Protein AF-A0A2S2QMR3-F1 (afdb_monomer)

Structure (mmCIF, N/CA/C/O backbone):
data_AF-A0A2S2QMR3-F1
#
_entry.id   AF-A0A2S2QMR3-F1
#
loop_
_atom_site.group_PDB
_atom_site.id
_atom_site.type_symbol
_atom_site.label_atom_id
_atom_site.label_alt_id
_atom_site.label_comp_id
_atom_site.label_asym_id
_atom_site.label_entity_id
_atom_site.label_seq_id
_atom_site.pdbx_PDB_ins_code
_atom_site.Cartn_x
_atom_site.Cartn_y
_atom_site.Cartn_z
_atom_site.occupancy
_atom_site.B_iso_or_equiv
_atom_site.auth_seq_id
_atom_site.auth_comp_id
_atom_site.auth_asym_id
_atom_site.auth_atom_id
_atom_site.pdbx_PDB_model_num
ATOM 1 N N . MET A 1 1 ? -19.837 -13.236 3.942 1.00 48.19 1 MET A N 1
ATOM 2 C CA . MET A 1 1 ? -18.726 -12.482 4.573 1.00 48.19 1 MET A CA 1
ATOM 3 C C . MET A 1 1 ? -17.791 -11.819 3.535 1.00 48.19 1 MET A C 1
ATOM 5 O O . MET A 1 1 ? -16.661 -11.510 3.877 1.00 48.19 1 MET A O 1
ATOM 9 N N . SER A 1 2 ? -18.249 -11.553 2.297 1.00 64.56 2 SER A N 1
ATOM 10 C CA . SER A 1 2 ? -17.383 -11.239 1.136 1.00 64.56 2 SER A CA 1
ATOM 11 C C . SER A 1 2 ? -17.757 -9.978 0.335 1.00 64.56 2 SER A C 1
ATOM 13 O O . SER A 1 2 ? -17.055 -9.634 -0.607 1.00 64.56 2 SER A O 1
ATOM 15 N N . HIS A 1 3 ? -18.833 -9.265 0.683 1.00 81.31 3 HIS A N 1
ATOM 16 C CA . HIS A 1 3 ? -19.328 -8.160 -0.153 1.00 81.31 3 HIS A CA 1
ATOM 17 C C . HIS A 1 3 ? -18.396 -6.935 -0.162 1.00 81.31 3 HIS A C 1
ATOM 19 O O . HIS A 1 3 ? -18.167 -6.320 -1.196 1.00 81.31 3 HIS A O 1
ATOM 25 N N . VAL A 1 4 ? -17.806 -6.594 0.988 1.00 83.88 4 VAL A N 1
ATOM 26 C CA . VAL A 1 4 ? -16.861 -5.466 1.075 1.00 83.88 4 VAL A CA 1
ATOM 27 C C . VAL A 1 4 ? -15.562 -5.788 0.337 1.00 83.88 4 VAL A C 1
ATOM 29 O O . VAL A 1 4 ? -15.009 -4.931 -0.345 1.00 83.88 4 VAL A O 1
ATOM 32 N N . GLU A 1 5 ? -15.091 -7.030 0.448 1.00 87.56 5 GLU A N 1
ATOM 33 C CA . GLU A 1 5 ? -13.905 -7.501 -0.266 1.00 87.56 5 GLU A CA 1
ATOM 34 C C . GLU A 1 5 ? -14.100 -7.412 -1.781 1.00 87.56 5 GLU A C 1
ATOM 36 O O . GLU A 1 5 ? -13.262 -6.816 -2.454 1.00 87.56 5 GLU A O 1
ATOM 41 N N . SER A 1 6 ? -15.230 -7.898 -2.309 1.00 88.75 6 SER A N 1
ATOM 42 C CA . SER A 1 6 ? -15.516 -7.795 -3.744 1.00 88.75 6 SER A CA 1
ATOM 43 C C . SER A 1 6 ? -15.566 -6.340 -4.210 1.00 88.75 6 SER A C 1
ATOM 45 O O . SER A 1 6 ? -14.880 -5.994 -5.163 1.00 88.75 6 SER A O 1
ATOM 47 N N . ILE A 1 7 ? -16.259 -5.454 -3.480 1.00 90.44 7 ILE A N 1
ATOM 48 C CA . ILE A 1 7 ? -16.340 -4.024 -3.832 1.00 90.44 7 ILE A CA 1
ATOM 49 C C . ILE A 1 7 ? -14.948 -3.381 -3.899 1.00 90.44 7 ILE A C 1
ATOM 51 O O . ILE A 1 7 ? -14.649 -2.627 -4.827 1.00 90.44 7 ILE A O 1
ATOM 55 N N . VAL A 1 8 ? -14.088 -3.660 -2.915 1.00 90.19 8 VAL A N 1
ATOM 56 C CA . VAL A 1 8 ? -12.728 -3.106 -2.869 1.00 90.19 8 VAL A CA 1
ATOM 57 C C . VAL A 1 8 ? -11.900 -3.613 -4.049 1.00 90.19 8 VAL A C 1
ATOM 59 O O . VAL A 1 8 ? -11.239 -2.818 -4.721 1.00 90.19 8 VAL A O 1
ATOM 62 N N . LEU A 1 9 ? -11.944 -4.919 -4.321 1.00 90.44 9 LEU A N 1
ATOM 63 C CA . LEU A 1 9 ? -11.209 -5.525 -5.430 1.00 90.44 9 LEU A CA 1
ATOM 64 C C . LEU A 1 9 ? -11.696 -5.004 -6.788 1.00 90.44 9 LEU A C 1
ATOM 66 O O . LEU A 1 9 ? -10.864 -4.707 -7.650 1.00 90.44 9 LEU A O 1
ATOM 70 N N . ASP A 1 10 ? -13.005 -4.816 -6.951 1.00 91.69 10 ASP A N 1
ATOM 71 C CA . ASP A 1 10 ? -13.619 -4.274 -8.163 1.00 91.69 10 ASP A CA 1
ATOM 72 C C . ASP A 1 10 ? -13.192 -2.824 -8.403 1.00 91.69 10 ASP A C 1
ATOM 74 O O . ASP A 1 10 ? -12.792 -2.468 -9.511 1.00 91.69 10 ASP A O 1
ATOM 78 N N . LYS A 1 11 ? -13.176 -1.984 -7.359 1.00 91.25 11 LYS A N 1
ATOM 79 C CA . LYS A 1 11 ? -12.723 -0.586 -7.470 1.00 91.25 11 LYS A CA 1
ATOM 80 C C . LYS A 1 11 ? -11.240 -0.468 -7.799 1.00 91.25 11 LYS A C 1
ATOM 82 O O . LYS A 1 11 ? -10.853 0.369 -8.618 1.00 91.25 11 LYS A O 1
ATOM 87 N N . ILE A 1 12 ? -10.406 -1.322 -7.209 1.00 89.75 12 ILE A N 1
ATOM 88 C CA . ILE A 1 12 ? -8.982 -1.392 -7.553 1.00 89.75 12 ILE A CA 1
ATOM 89 C C . ILE A 1 12 ? -8.817 -1.854 -9.008 1.00 89.75 12 ILE A C 1
ATOM 91 O O . ILE A 1 12 ? -8.010 -1.278 -9.739 1.00 89.75 12 ILE A O 1
ATOM 95 N N . GLN A 1 13 ? -9.602 -2.838 -9.460 1.00 90.50 13 GLN A N 1
ATOM 96 C CA . GLN A 1 13 ? -9.564 -3.310 -10.845 1.00 90.50 13 GLN A CA 1
ATOM 97 C C . GLN A 1 13 ? -9.986 -2.220 -11.833 1.00 90.50 13 GLN A C 1
ATOM 99 O O . GLN A 1 13 ? -9.314 -2.010 -12.842 1.00 90.50 13 GLN A O 1
ATOM 104 N N . GLU A 1 14 ? -11.057 -1.490 -11.529 1.00 90.94 14 GLU A N 1
ATOM 105 C CA . GLU A 1 14 ? -11.528 -0.365 -12.333 1.00 90.94 14 GLU A CA 1
ATOM 106 C C . GLU A 1 14 ? -10.425 0.698 -12.491 1.00 90.94 14 GLU A C 1
ATOM 108 O O . GLU A 1 14 ? -10.179 1.196 -13.592 1.00 90.94 14 GLU A O 1
ATOM 113 N N . GLY A 1 15 ? -9.698 0.998 -11.409 1.00 88.31 15 GLY A N 1
ATOM 114 C CA . GLY A 1 15 ? -8.551 1.906 -11.437 1.00 88.31 15 GLY A CA 1
ATOM 115 C C . GLY A 1 15 ? -7.378 1.381 -12.277 1.00 88.31 15 GLY A C 1
ATOM 116 O O . GLY A 1 15 ? -6.791 2.140 -13.050 1.00 88.31 15 GLY A O 1
ATOM 117 N N . LEU A 1 16 ? -7.056 0.087 -12.174 1.00 88.56 16 LEU A N 1
ATOM 118 C CA . LEU A 1 16 ? -5.970 -0.558 -12.930 1.00 88.56 16 LEU A CA 1
ATOM 119 C C . LEU A 1 16 ? -6.288 -0.713 -14.424 1.00 88.56 16 LEU A C 1
ATOM 121 O O . LEU A 1 16 ? -5.377 -0.791 -15.250 1.00 88.56 16 LEU A O 1
ATOM 125 N N . ASN A 1 17 ? -7.568 -0.750 -14.792 1.00 88.00 17 ASN A N 1
ATOM 126 C CA . ASN A 1 17 ? -7.982 -0.718 -16.193 1.00 88.00 17 ASN A CA 1
ATOM 127 C C . ASN A 1 17 ? -7.723 0.664 -16.814 1.00 88.00 17 ASN A C 1
ATOM 129 O O . ASN A 1 17 ? -7.386 0.752 -17.992 1.00 88.00 17 ASN A O 1
ATOM 133 N N . LYS A 1 18 ? -7.830 1.739 -16.019 1.00 87.44 18 LYS A N 1
ATOM 134 C CA . LYS A 1 18 ? -7.623 3.127 -16.466 1.00 87.44 18 LYS A CA 1
ATOM 135 C C . LYS A 1 18 ? -6.160 3.584 -16.399 1.00 87.44 18 LYS A C 1
ATOM 137 O O . LYS A 1 18 ? -5.795 4.525 -17.097 1.00 87.44 18 LYS A O 1
ATOM 142 N N . GLN A 1 19 ? -5.331 2.992 -15.537 1.00 85.56 19 GLN A N 1
ATOM 143 C CA . GLN A 1 19 ? -3.947 3.424 -15.285 1.00 85.56 19 GLN A CA 1
ATOM 144 C C . GLN A 1 19 ? -2.985 2.230 -15.182 1.00 85.56 19 GLN A C 1
ATOM 146 O O . GLN A 1 19 ? -3.354 1.159 -14.716 1.00 85.56 19 GLN A O 1
ATOM 151 N N . HIS A 1 20 ? -1.712 2.422 -15.546 1.00 82.81 20 HIS A N 1
ATOM 152 C CA . HIS A 1 20 ? -0.688 1.366 -15.449 1.00 82.81 20 HIS A CA 1
ATOM 153 C C . HIS A 1 20 ? -0.344 0.956 -14.009 1.00 82.81 20 HIS A C 1
ATOM 155 O O . HIS A 1 20 ? 0.132 -0.157 -13.782 1.00 82.81 20 HIS A O 1
ATOM 161 N N . GLY A 1 21 ? -0.588 1.839 -13.043 1.00 89.25 21 GLY A N 1
ATOM 162 C CA . GLY A 1 21 ? -0.383 1.567 -11.631 1.00 89.25 21 GLY A CA 1
ATOM 163 C C . GLY A 1 21 ? -1.179 2.522 -10.755 1.00 89.25 21 GLY A C 1
ATOM 164 O O . GLY A 1 21 ? -1.513 3.642 -11.156 1.00 89.25 21 GLY A O 1
ATOM 165 N N . LEU A 1 22 ? -1.442 2.076 -9.535 1.00 92.94 22 LEU A N 1
ATOM 166 C CA . LEU A 1 22 ? -2.170 2.823 -8.519 1.00 92.94 22 LEU A CA 1
ATOM 167 C C . LEU A 1 22 ? -1.335 2.922 -7.249 1.00 92.94 22 LEU A C 1
ATOM 169 O O . LEU A 1 22 ? -0.561 2.023 -6.935 1.00 92.94 22 LEU A O 1
ATOM 173 N N . LYS A 1 23 ? -1.516 4.004 -6.500 1.00 93.19 23 LYS A N 1
ATOM 174 C CA . LYS A 1 23 ? -1.002 4.161 -5.142 1.00 93.19 23 LYS A CA 1
ATOM 175 C C . LYS A 1 23 ? -2.194 4.167 -4.196 1.00 93.19 23 LYS A C 1
ATOM 177 O O . LYS A 1 23 ? -3.008 5.086 -4.248 1.00 93.19 23 LYS A O 1
ATOM 182 N N . VAL A 1 24 ? -2.309 3.119 -3.390 1.00 93.75 24 VAL A N 1
ATOM 183 C CA . VAL A 1 24 ? -3.512 2.816 -2.612 1.00 93.75 24 VAL A CA 1
ATOM 184 C C . VAL A 1 24 ? -3.204 2.822 -1.119 1.00 93.75 24 VAL A C 1
ATOM 186 O O . VAL A 1 24 ? -2.182 2.283 -0.688 1.00 93.75 24 VAL A O 1
ATOM 189 N N . ASN A 1 25 ? -4.095 3.420 -0.331 1.00 94.31 25 ASN A N 1
ATOM 190 C CA . ASN A 1 25 ? -4.108 3.321 1.126 1.00 94.31 25 ASN A CA 1
ATOM 191 C C . ASN A 1 25 ? -5.545 3.215 1.648 1.00 94.31 25 ASN A C 1
ATOM 193 O O . ASN A 1 25 ? -6.498 3.599 0.975 1.00 94.31 25 ASN A O 1
ATOM 197 N N . PHE A 1 26 ? -5.671 2.722 2.875 1.00 94.25 26 PHE A N 1
ATOM 198 C CA . PHE A 1 26 ? -6.939 2.553 3.574 1.00 94.25 26 PHE A CA 1
ATOM 199 C C . PHE A 1 26 ? -6.932 3.364 4.861 1.00 94.25 26 PHE A C 1
ATOM 201 O O . PHE A 1 26 ? -5.889 3.474 5.517 1.00 94.25 26 PHE A O 1
ATOM 208 N N . ILE A 1 27 ? -8.092 3.911 5.214 1.00 93.62 27 ILE A N 1
ATOM 209 C CA . ILE A 1 27 ? -8.333 4.567 6.49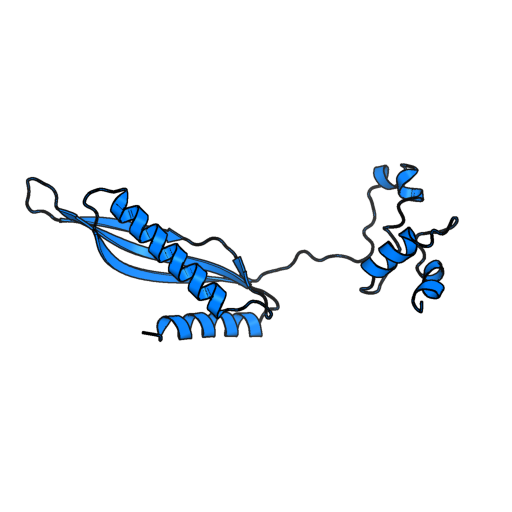7 1.00 93.62 27 ILE A CA 1
ATOM 210 C C . ILE A 1 27 ? -9.602 3.965 7.094 1.00 93.62 27 ILE A C 1
ATOM 212 O O . ILE A 1 27 ? -10.653 3.952 6.461 1.00 93.62 27 ILE A O 1
ATOM 216 N N . LEU A 1 28 ? -9.491 3.421 8.299 1.00 93.50 28 LEU A N 1
ATOM 217 C CA . LEU A 1 28 ? -10.600 2.837 9.035 1.00 93.50 28 LEU A CA 1
ATOM 218 C C . LEU A 1 28 ? -10.991 3.772 10.175 1.00 93.50 28 LEU A C 1
ATOM 220 O O . LEU A 1 28 ? -10.179 4.013 11.067 1.00 93.50 28 LEU A O 1
ATOM 224 N N . HIS A 1 29 ? -12.227 4.258 10.151 1.00 92.88 29 HIS A N 1
ATOM 225 C CA . HIS A 1 29 ? -12.798 5.131 11.170 1.00 92.88 29 HIS A CA 1
ATOM 226 C C . HIS A 1 29 ? -13.623 4.309 12.156 1.00 92.88 29 HIS A C 1
ATOM 228 O O . HIS A 1 29 ? -14.550 3.596 11.765 1.00 92.88 29 HIS A O 1
ATOM 234 N N . CYS A 1 30 ? -13.299 4.428 13.439 1.00 92.62 30 CYS A N 1
ATOM 235 C CA . CYS A 1 30 ? -13.897 3.647 14.513 1.00 92.62 30 CYS A CA 1
ATOM 236 C C . CYS A 1 30 ? -14.235 4.535 15.709 1.00 92.62 30 CYS A C 1
ATOM 238 O O . CYS A 1 30 ? -13.446 5.400 16.089 1.00 92.62 30 CYS A O 1
ATOM 240 N N . ILE A 1 31 ? -15.350 4.228 16.366 1.00 91.19 31 ILE A N 1
ATOM 241 C CA . ILE A 1 31 ? -15.712 4.785 17.667 1.00 91.19 31 ILE A CA 1
ATOM 242 C C . ILE A 1 31 ? -15.426 3.727 18.727 1.00 91.19 31 ILE A C 1
ATOM 244 O O . ILE A 1 31 ? -15.953 2.610 18.672 1.00 91.19 31 ILE A O 1
ATOM 248 N N . HIS A 1 32 ? -14.615 4.092 19.712 1.00 89.94 32 HIS A N 1
ATOM 249 C CA . HIS A 1 32 ? -14.403 3.312 20.923 1.00 89.94 32 HIS A CA 1
ATOM 250 C C . HIS A 1 32 ? -15.236 3.882 22.065 1.00 89.94 32 HIS A C 1
ATOM 252 O O . HIS A 1 32 ? -15.512 5.079 22.109 1.00 89.94 32 HIS A O 1
ATOM 258 N N . GLN A 1 33 ? -15.629 3.016 22.992 1.00 89.50 33 GLN A N 1
ATOM 259 C CA . GLN A 1 33 ? -16.324 3.394 24.213 1.00 89.50 33 GLN A CA 1
ATOM 260 C C . GLN A 1 33 ? -15.596 2.855 25.440 1.00 89.50 33 GLN A C 1
ATOM 262 O O . GLN A 1 33 ? -15.039 1.756 25.393 1.00 89.50 33 GLN A O 1
ATOM 267 N N . ARG A 1 34 ? -15.644 3.596 26.545 1.00 88.50 34 ARG A N 1
ATOM 268 C CA . ARG A 1 34 ? -15.231 3.109 27.866 1.00 88.50 34 ARG A CA 1
ATOM 269 C C . ARG A 1 34 ? -16.257 3.476 28.927 1.00 88.50 34 ARG A C 1
ATOM 271 O O . ARG A 1 34 ? -16.948 4.487 28.809 1.00 88.50 34 ARG A O 1
ATOM 278 N N . LYS A 1 35 ? -16.342 2.665 29.980 1.00 84.56 35 LYS A N 1
ATOM 279 C CA . LYS A 1 35 ? -17.134 2.993 31.171 1.00 84.56 35 LYS A CA 1
ATOM 280 C C . LYS A 1 35 ? -16.284 3.830 32.117 1.00 84.56 35 LYS A C 1
ATOM 282 O O . LYS A 1 35 ? -15.195 3.401 32.490 1.00 84.56 35 LYS A O 1
ATOM 287 N N . ILE A 1 36 ? -16.790 4.986 32.536 1.00 82.44 36 ILE A N 1
ATOM 288 C CA . ILE A 1 36 ? -16.126 5.782 33.568 1.00 82.44 36 ILE A CA 1
ATOM 289 C C . ILE A 1 36 ? -16.447 5.158 34.931 1.00 82.44 36 ILE A C 1
ATOM 291 O O . ILE A 1 36 ? -17.613 5.018 35.311 1.00 82.44 36 ILE A O 1
ATOM 295 N N . SER A 1 37 ? -15.403 4.769 35.664 1.00 69.38 37 SER A N 1
ATOM 296 C CA . SER A 1 37 ? -15.531 4.208 37.013 1.00 69.38 37 SER A CA 1
ATOM 297 C C . SER A 1 37 ? -15.962 5.320 37.975 1.00 69.38 37 SER A C 1
ATOM 299 O O . SER A 1 37 ? -15.138 6.138 38.366 1.00 69.38 37 SER A O 1
ATOM 301 N N . GLY A 1 38 ? -17.258 5.391 38.301 1.00 69.06 38 GLY A N 1
ATOM 302 C CA . GLY A 1 38 ? -17.793 6.312 39.315 1.00 69.06 38 GLY A CA 1
ATOM 303 C C . GLY A 1 38 ? -19.124 6.995 38.981 1.00 69.06 38 GLY A C 1
ATOM 304 O O . GLY A 1 38 ? -19.825 7.387 39.904 1.00 69.06 38 GLY A O 1
ATOM 305 N N . ALA A 1 39 ? -19.514 7.103 37.703 1.00 66.00 39 ALA A N 1
ATOM 306 C CA . ALA A 1 39 ? -20.701 7.882 37.303 1.00 66.00 39 ALA A CA 1
ATOM 307 C C . ALA A 1 39 ? -21.739 7.114 36.459 1.00 66.00 39 ALA A C 1
ATOM 309 O O . ALA A 1 39 ? -22.785 7.658 36.128 1.00 66.00 39 ALA A O 1
ATOM 310 N N . GLY A 1 40 ? -21.463 5.864 36.062 1.00 69.12 40 GLY A N 1
ATOM 311 C CA . GLY A 1 40 ? -22.329 5.106 35.140 1.00 69.12 40 GLY A CA 1
ATOM 312 C C . GLY A 1 40 ? -22.347 5.643 33.698 1.00 69.12 40 GLY A C 1
ATOM 313 O O . GLY A 1 40 ? -22.952 5.031 32.820 1.00 69.12 40 GLY A O 1
ATOM 314 N N . THR A 1 41 ? -21.656 6.754 33.433 1.00 77.19 41 THR A N 1
ATOM 315 C CA . THR A 1 41 ? -21.587 7.407 32.125 1.00 77.19 41 THR A CA 1
ATOM 316 C C . THR A 1 41 ? -20.620 6.686 31.181 1.00 77.19 41 THR A C 1
ATOM 318 O O . THR A 1 41 ? -19.533 6.249 31.574 1.00 77.19 41 THR A O 1
ATOM 321 N N . MET A 1 42 ? -21.022 6.573 29.913 1.00 83.44 42 MET A N 1
ATOM 322 C CA . MET A 1 42 ? -20.194 6.052 28.822 1.00 83.44 42 MET A CA 1
ATOM 323 C C . MET A 1 42 ? -19.409 7.195 28.178 1.00 83.44 42 MET A C 1
ATOM 325 O O . MET A 1 42 ? -19.999 8.203 27.793 1.00 83.44 42 MET A O 1
ATOM 329 N N . GLU A 1 43 ? -18.102 7.021 28.014 1.00 88.19 43 GLU A N 1
ATOM 330 C CA . GLU A 1 43 ? -17.260 7.928 27.234 1.00 88.19 43 GLU A CA 1
ATOM 331 C C . GLU A 1 43 ? -17.027 7.357 25.840 1.00 88.19 43 GLU A C 1
ATOM 333 O O . GLU A 1 43 ? -16.843 6.147 25.692 1.00 88.19 43 GLU A O 1
ATOM 338 N N . TYR A 1 44 ? -17.009 8.229 24.833 1.00 89.50 44 TYR A N 1
ATOM 339 C CA . TYR A 1 44 ? -16.793 7.871 23.435 1.00 89.50 44 TYR A CA 1
ATOM 340 C C . TYR A 1 44 ? -15.545 8.551 22.889 1.00 89.50 44 TYR A C 1
ATOM 342 O O . TYR A 1 44 ? -15.245 9.690 23.240 1.00 89.50 44 TYR A O 1
ATOM 350 N N . LYS A 1 45 ? -14.828 7.849 22.012 1.00 89.25 45 LYS A N 1
ATOM 351 C CA . LYS A 1 45 ? -13.629 8.362 21.356 1.00 89.25 45 LYS A CA 1
ATOM 352 C C . LYS A 1 45 ? -13.568 7.931 19.907 1.00 89.25 45 LYS A C 1
ATOM 354 O O . LYS A 1 45 ? -13.557 6.735 19.606 1.00 89.25 45 LYS A O 1
ATOM 359 N N . ASP A 1 46 ? -13.436 8.920 19.037 1.00 90.88 46 ASP A N 1
ATOM 360 C CA . ASP A 1 46 ? -13.133 8.718 17.631 1.00 90.88 46 ASP A CA 1
ATOM 361 C C . ASP A 1 46 ? -11.665 8.334 17.450 1.00 90.88 46 ASP A C 1
ATOM 363 O O . ASP A 1 46 ? -10.742 8.930 18.011 1.00 90.88 46 ASP A O 1
ATOM 367 N N . THR A 1 47 ? -11.445 7.300 16.653 1.00 89.50 47 THR A N 1
ATOM 368 C CA . THR A 1 47 ? -10.127 6.741 16.356 1.00 89.50 47 THR A CA 1
ATOM 369 C C . THR A 1 47 ? -10.049 6.397 14.882 1.00 89.50 47 THR A C 1
ATOM 371 O O . THR A 1 47 ? -11.052 6.038 14.264 1.00 89.50 47 THR A O 1
ATOM 374 N N . HIS A 1 48 ? -8.852 6.495 14.317 1.00 92.56 48 HIS A N 1
ATOM 375 C CA . HIS A 1 48 ? -8.609 6.144 12.929 1.00 92.56 48 HIS A CA 1
ATOM 376 C C . HIS A 1 48 ? -7.352 5.283 12.805 1.00 92.56 48 HIS A C 1
ATOM 378 O O . HIS A 1 48 ? -6.331 5.570 13.429 1.00 92.56 48 HIS A O 1
ATOM 384 N N . PHE A 1 49 ? -7.424 4.246 11.974 1.00 91.50 49 PHE A N 1
ATOM 385 C CA . PHE A 1 49 ? -6.303 3.362 11.655 1.00 91.50 49 PHE A CA 1
ATOM 386 C C . PHE A 1 49 ? -5.977 3.490 10.177 1.00 91.50 49 PHE A C 1
ATOM 388 O O . PHE A 1 49 ? -6.870 3.412 9.334 1.00 91.50 49 PHE A O 1
ATOM 395 N N . LYS A 1 50 ? -4.706 3.716 9.845 1.00 92.94 50 LYS A N 1
ATOM 396 C CA . LYS A 1 50 ? -4.292 4.051 8.480 1.00 92.94 50 LYS A CA 1
ATOM 397 C C . LYS A 1 50 ? -3.211 3.108 7.982 1.00 92.94 50 LYS A C 1
ATOM 399 O O . LYS A 1 50 ? -2.167 2.928 8.609 1.00 92.94 50 LYS A O 1
ATOM 404 N N . THR A 1 51 ? -3.407 2.567 6.784 1.00 93.12 51 THR A N 1
ATOM 405 C CA . THR A 1 51 ? -2.366 1.783 6.118 1.00 93.12 51 THR A CA 1
ATOM 406 C C . THR A 1 51 ? -1.373 2.668 5.369 1.00 93.12 51 THR A C 1
ATOM 408 O O . THR A 1 51 ? -1.618 3.837 5.062 1.00 93.12 51 THR A O 1
ATOM 411 N N . LYS A 1 52 ? -0.191 2.105 5.095 1.00 90.56 52 LYS A N 1
ATOM 412 C CA . LYS A 1 52 ? 0.823 2.790 4.292 1.00 90.56 52 LYS A CA 1
ATOM 413 C C . LYS A 1 52 ? 0.342 2.860 2.845 1.00 90.56 52 LYS A C 1
ATOM 415 O O . LYS A 1 52 ? -0.400 1.997 2.389 1.00 90.56 52 LYS A O 1
ATOM 420 N N . ASN A 1 53 ? 0.811 3.875 2.129 1.00 90.94 53 ASN A N 1
ATOM 421 C CA . ASN A 1 53 ? 0.620 3.934 0.690 1.00 90.94 53 ASN A CA 1
ATOM 422 C C . ASN A 1 53 ? 1.423 2.821 0.020 1.00 90.94 53 ASN A C 1
ATOM 424 O O . ASN A 1 53 ? 2.651 2.820 0.107 1.00 90.94 53 ASN A O 1
ATOM 428 N N . GLU A 1 54 ? 0.739 1.930 -0.682 1.00 90.69 54 GLU A N 1
ATOM 429 C CA . GLU A 1 54 ? 1.363 0.849 -1.436 1.00 90.69 54 GLU A CA 1
ATOM 430 C C . GLU A 1 54 ? 1.072 0.996 -2.927 1.00 90.69 54 GLU A C 1
ATOM 432 O O . GLU A 1 54 ? 0.003 1.456 -3.330 1.00 90.69 54 GLU A O 1
ATOM 437 N N . ILE A 1 55 ? 2.056 0.636 -3.748 1.00 90.94 55 ILE A N 1
ATOM 438 C CA . ILE A 1 55 ? 1.924 0.667 -5.202 1.00 90.94 55 ILE A CA 1
ATOM 439 C C . ILE A 1 55 ? 1.335 -0.669 -5.646 1.00 90.94 55 ILE A C 1
ATO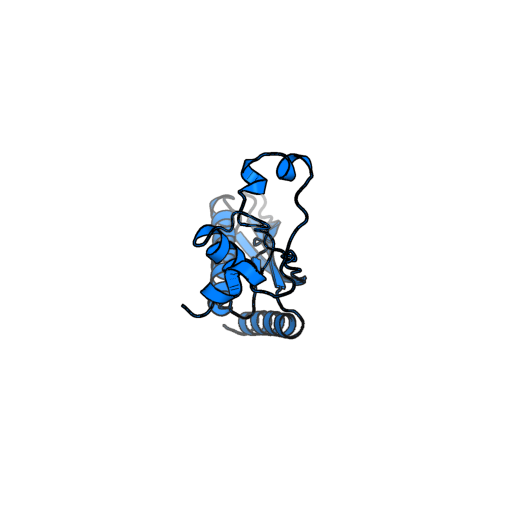M 441 O O . ILE A 1 55 ? 1.902 -1.723 -5.364 1.00 90.94 55 ILE A O 1
ATOM 445 N N . ILE A 1 56 ? 0.213 -0.612 -6.355 1.00 90.94 56 ILE A N 1
ATOM 446 C CA . ILE A 1 56 ? -0.449 -1.768 -6.953 1.00 90.94 56 ILE A CA 1
ATOM 447 C C . ILE A 1 56 ? -0.268 -1.682 -8.466 1.00 90.94 56 ILE A C 1
ATOM 449 O O . ILE A 1 56 ? -0.632 -0.685 -9.094 1.00 90.94 56 ILE A O 1
ATOM 453 N N . LEU A 1 57 ? 0.299 -2.738 -9.043 1.00 88.56 57 LEU A N 1
ATOM 454 C CA . LEU A 1 57 ? 0.474 -2.915 -10.482 1.00 88.56 57 LEU A CA 1
ATOM 455 C C . LEU A 1 57 ? -0.404 -4.075 -10.964 1.00 88.56 57 LEU A C 1
ATOM 457 O O . LEU A 1 57 ? -0.875 -4.880 -10.164 1.00 88.56 57 LEU A O 1
ATOM 461 N N . LYS A 1 58 ? -0.580 -4.213 -12.283 1.00 84.94 58 LYS A N 1
ATOM 462 C CA . LYS A 1 58 ? -1.376 -5.309 -12.873 1.00 84.94 58 LYS A CA 1
ATOM 463 C C . LYS A 1 58 ? -0.896 -6.711 -12.473 1.00 84.94 58 LYS A C 1
ATOM 465 O O . LYS A 1 58 ? -1.706 -7.622 -12.386 1.00 84.94 58 LYS A O 1
ATOM 470 N N . MET A 1 59 ? 0.404 -6.873 -12.221 1.00 85.06 59 MET A N 1
ATOM 471 C CA . MET A 1 59 ? 1.005 -8.149 -11.807 1.00 85.06 59 MET A CA 1
ATOM 472 C C . MET A 1 59 ? 0.880 -8.429 -10.301 1.00 85.06 59 MET A C 1
ATOM 474 O O . MET A 1 59 ? 1.245 -9.508 -9.845 1.00 85.06 59 MET A O 1
ATOM 478 N N . THR A 1 60 ? 0.415 -7.467 -9.500 1.00 86.75 60 THR A N 1
ATOM 479 C CA . THR A 1 60 ? 0.302 -7.638 -8.050 1.00 86.75 60 THR A CA 1
ATOM 480 C C . THR A 1 60 ? -0.880 -8.546 -7.710 1.00 86.75 60 THR A C 1
ATOM 482 O O . THR A 1 60 ? -2.003 -8.296 -8.144 1.00 86.75 60 THR A O 1
ATOM 485 N N . ASP A 1 61 ? -0.652 -9.562 -6.872 1.00 87.69 61 ASP A N 1
ATOM 486 C CA . ASP A 1 61 ? -1.733 -10.380 -6.315 1.00 87.69 61 ASP A CA 1
ATOM 487 C C . ASP A 1 61 ? -2.600 -9.542 -5.360 1.00 87.69 61 ASP A C 1
ATOM 489 O O . ASP A 1 61 ? -2.195 -9.171 -4.251 1.00 87.69 61 ASP A O 1
ATOM 493 N N . ARG A 1 62 ? -3.811 -9.234 -5.828 1.00 84.94 62 ARG A N 1
ATOM 494 C CA . ARG A 1 62 ? -4.776 -8.368 -5.144 1.00 84.94 62 ARG A CA 1
ATOM 495 C C . ARG A 1 62 ? -5.402 -9.037 -3.922 1.00 84.94 62 ARG A C 1
ATOM 497 O O . ARG A 1 62 ? -5.639 -8.351 -2.931 1.00 84.94 62 ARG A O 1
ATOM 504 N N . ASN A 1 63 ? -5.606 -10.353 -3.954 1.00 88.25 63 ASN A N 1
ATOM 505 C CA . ASN A 1 63 ? -6.185 -11.094 -2.832 1.00 88.25 63 ASN A CA 1
ATOM 506 C C . ASN A 1 63 ? -5.193 -11.122 -1.671 1.00 88.25 63 ASN A C 1
ATOM 508 O O . ASN A 1 63 ? -5.528 -10.795 -0.531 1.00 88.25 63 ASN A O 1
ATOM 512 N N . LYS A 1 64 ? -3.923 -11.404 -1.982 1.00 90.88 64 LYS A N 1
ATOM 513 C CA . LYS A 1 64 ? -2.836 -11.349 -1.001 1.00 90.88 64 LYS A CA 1
ATOM 514 C C . LYS A 1 64 ? -2.647 -9.941 -0.433 1.00 90.88 64 LYS A C 1
ATOM 516 O O . LYS A 1 64 ? -2.379 -9.786 0.760 1.00 90.88 64 LYS A O 1
ATOM 521 N N . TYR A 1 65 ? -2.793 -8.912 -1.270 1.00 89.81 65 TYR A N 1
ATOM 522 C CA . TYR A 1 65 ? -2.760 -7.517 -0.832 1.00 89.81 65 TYR A CA 1
ATOM 523 C C . TYR A 1 65 ? -3.906 -7.191 0.137 1.00 89.81 65 TYR A C 1
ATOM 525 O O . TYR A 1 65 ? -3.646 -6.690 1.233 1.00 89.81 65 TYR A O 1
ATOM 533 N N . TYR A 1 66 ? -5.150 -7.520 -0.223 1.00 90.19 66 TYR A N 1
ATOM 534 C CA . TYR A 1 66 ? -6.319 -7.274 0.623 1.00 90.19 66 TYR A CA 1
ATOM 535 C C . TYR A 1 66 ? -6.202 -7.995 1.969 1.00 90.19 66 TYR A C 1
ATOM 537 O O . TYR A 1 66 ? -6.409 -7.385 3.018 1.00 90.19 66 TYR A O 1
ATOM 545 N N . PHE A 1 67 ? -5.769 -9.259 1.956 1.00 91.25 67 PHE A N 1
ATOM 546 C CA . PHE A 1 67 ? -5.527 -10.021 3.177 1.00 91.25 67 PHE A CA 1
ATOM 547 C C . PHE A 1 67 ? -4.497 -9.337 4.086 1.00 91.25 67 PHE A C 1
ATOM 549 O O . PHE A 1 67 ? -4.737 -9.183 5.282 1.00 91.25 67 PHE A O 1
ATOM 556 N N . ARG A 1 68 ? -3.378 -8.848 3.531 1.00 91.19 68 ARG A N 1
ATOM 557 C CA . ARG A 1 68 ? -2.367 -8.105 4.302 1.00 91.19 68 ARG A CA 1
ATOM 558 C C . ARG A 1 68 ? -2.942 -6.832 4.924 1.00 91.19 68 ARG A C 1
ATOM 560 O O . ARG A 1 68 ? -2.672 -6.555 6.092 1.00 91.19 68 ARG A O 1
ATOM 567 N N . VAL A 1 69 ? -3.721 -6.066 4.160 1.00 91.56 69 VAL A N 1
ATOM 568 C CA . VAL A 1 69 ? -4.381 -4.842 4.640 1.00 91.56 69 VAL A CA 1
ATOM 569 C C . VAL A 1 69 ? -5.341 -5.157 5.784 1.00 91.56 69 VAL A C 1
ATOM 571 O O . VAL A 1 69 ? -5.263 -4.516 6.831 1.00 91.56 69 VAL A O 1
ATOM 574 N N . LYS A 1 70 ? -6.199 -6.168 5.610 1.00 91.38 70 LYS A N 1
ATOM 575 C CA . LYS A 1 70 ? -7.162 -6.613 6.620 1.00 91.38 70 LYS A CA 1
ATOM 576 C C . LYS A 1 70 ? -6.457 -7.015 7.911 1.00 91.38 70 LYS A C 1
ATOM 578 O O . LYS A 1 70 ? -6.753 -6.450 8.957 1.00 91.38 70 LYS A O 1
ATOM 583 N N . THR A 1 71 ? -5.479 -7.917 7.826 1.00 92.94 71 THR A N 1
ATOM 584 C CA . THR A 1 71 ? -4.717 -8.393 8.988 1.00 92.94 71 THR A CA 1
ATOM 585 C C . THR A 1 71 ? -4.027 -7.245 9.714 1.00 92.94 71 THR A C 1
ATOM 587 O O . THR A 1 71 ? -4.085 -7.164 10.937 1.00 92.94 71 THR A O 1
ATOM 590 N N . LYS A 1 72 ? -3.425 -6.306 8.976 1.00 92.75 72 LYS A N 1
ATOM 591 C CA . LYS A 1 72 ? -2.791 -5.133 9.578 1.00 92.75 72 LYS A CA 1
ATOM 592 C C . LYS A 1 72 ? -3.791 -4.271 10.357 1.00 92.75 72 LYS A C 1
ATOM 594 O O . LYS A 1 72 ? -3.509 -3.923 11.499 1.00 92.75 72 LYS A O 1
ATOM 599 N N . LEU A 1 73 ? -4.927 -3.920 9.750 1.00 91.69 73 LEU A N 1
ATOM 600 C CA . LEU A 1 73 ? -5.943 -3.087 10.402 1.00 91.69 73 LEU A CA 1
ATOM 601 C C . LEU A 1 73 ? -6.524 -3.783 11.637 1.00 91.69 73 LEU A C 1
ATOM 603 O O . LEU A 1 73 ? -6.659 -3.152 12.681 1.00 91.69 73 LEU A O 1
ATOM 607 N N . THR A 1 74 ? -6.805 -5.085 11.549 1.00 90.50 74 THR A N 1
ATOM 608 C CA . THR A 1 74 ? -7.288 -5.872 12.690 1.00 90.50 74 THR A CA 1
ATOM 609 C C . THR A 1 74 ? -6.272 -5.898 13.832 1.00 90.50 74 THR A C 1
ATOM 611 O O . THR A 1 74 ? -6.655 -5.682 14.979 1.00 90.50 74 THR A O 1
ATOM 614 N N . ASN A 1 75 ? -4.984 -6.077 13.529 1.00 91.44 75 ASN A N 1
ATOM 615 C CA . ASN A 1 75 ? -3.933 -6.073 14.545 1.00 91.44 75 ASN A CA 1
ATOM 616 C C . ASN A 1 75 ? -3.783 -4.696 15.207 1.00 91.44 75 ASN A C 1
ATOM 618 O O . ASN A 1 75 ? -3.722 -4.619 16.427 1.00 91.44 75 ASN A O 1
ATOM 622 N N . GLU A 1 76 ? -3.776 -3.601 14.437 1.00 89.62 76 GLU A N 1
ATOM 623 C CA . GLU A 1 76 ? -3.683 -2.246 15.006 1.00 89.62 76 GLU A CA 1
ATOM 624 C C . GLU A 1 76 ? -4.886 -1.913 15.904 1.00 89.62 76 GLU A C 1
ATOM 626 O O . GLU A 1 76 ? -4.722 -1.300 16.962 1.00 89.62 76 GLU A O 1
ATOM 631 N N . MET A 1 77 ? -6.088 -2.355 15.521 1.00 88.06 77 MET A N 1
ATOM 632 C CA . MET A 1 77 ? -7.283 -2.227 16.359 1.00 88.06 77 MET A CA 1
ATOM 633 C C . MET A 1 77 ? -7.170 -3.033 17.656 1.00 88.06 77 MET A C 1
ATOM 635 O O . MET A 1 77 ? -7.525 -2.530 18.721 1.00 88.06 77 MET A O 1
ATOM 639 N N . GLN A 1 78 ? -6.685 -4.273 17.584 1.00 86.44 78 GLN A N 1
ATOM 640 C CA . GLN A 1 78 ? -6.520 -5.129 18.756 1.00 86.44 78 GLN A CA 1
ATOM 641 C C . GLN A 1 78 ? -5.445 -4.576 19.701 1.00 86.44 78 GLN A C 1
ATOM 643 O O . GLN A 1 78 ? -5.675 -4.465 20.904 1.00 86.44 78 GLN A O 1
ATOM 648 N N . ASP A 1 79 ? -4.310 -4.136 19.159 1.00 87.06 79 ASP A N 1
ATOM 649 C CA . ASP A 1 79 ? -3.246 -3.483 19.920 1.00 87.06 79 ASP A CA 1
ATOM 650 C C . ASP A 1 79 ? -3.746 -2.220 20.626 1.00 87.06 79 ASP A C 1
ATOM 652 O O . ASP A 1 79 ? -3.328 -1.928 21.748 1.00 87.06 79 ASP A O 1
ATOM 656 N N . PHE A 1 80 ? -4.645 -1.460 19.992 1.00 85.19 80 PHE A N 1
ATOM 657 C CA . PHE A 1 80 ? -5.260 -0.288 20.609 1.00 85.19 80 PHE A CA 1
ATOM 658 C C . PHE A 1 80 ? -6.100 -0.664 21.836 1.00 85.19 80 PHE A C 1
ATOM 660 O O . PHE A 1 80 ? -5.973 -0.013 22.875 1.00 85.19 80 PHE A O 1
ATOM 667 N N . GLN A 1 81 ? -6.894 -1.736 21.747 1.00 81.69 81 GLN A N 1
ATOM 668 C CA . GLN A 1 81 ? -7.692 -2.247 22.868 1.00 81.69 81 GLN A CA 1
ATOM 669 C C . GLN A 1 81 ? -6.816 -2.753 24.021 1.00 81.69 81 GLN A C 1
ATOM 671 O O . GLN A 1 81 ? -7.131 -2.511 25.184 1.00 81.69 81 GLN A O 1
ATOM 676 N N . VAL A 1 82 ? -5.695 -3.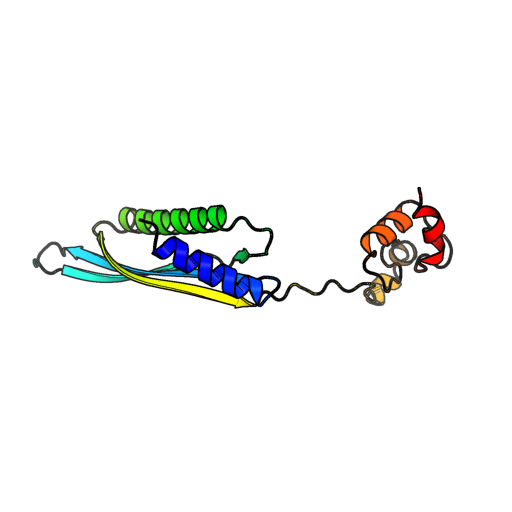415 23.714 1.00 78.88 82 VAL A N 1
ATOM 677 C CA . VAL A 1 82 ? -4.750 -3.910 24.730 1.00 78.88 82 VAL A CA 1
ATOM 678 C C . VAL A 1 82 ? -4.023 -2.753 25.424 1.00 78.88 82 VAL A C 1
ATOM 680 O O . VAL A 1 82 ? -3.866 -2.760 26.643 1.00 78.88 82 VAL A O 1
ATOM 683 N N . LYS A 1 83 ? -3.584 -1.739 24.668 1.00 79.00 83 LYS A N 1
ATOM 684 C CA . LYS A 1 83 ? -2.798 -0.614 25.204 1.00 79.00 83 LYS A CA 1
ATOM 685 C C . LYS A 1 83 ? -3.645 0.388 25.982 1.00 79.00 83 LYS A C 1
ATOM 687 O O . LYS A 1 83 ? -3.189 0.904 26.999 1.00 79.00 83 LYS A O 1
ATOM 692 N N . GLN A 1 84 ? -4.853 0.703 25.513 1.00 70.50 84 GLN A N 1
ATOM 693 C CA . GLN A 1 84 ? -5.742 1.631 26.209 1.00 70.50 84 GLN A CA 1
ATOM 694 C C . GLN A 1 84 ? -6.715 0.832 27.080 1.00 70.50 84 GLN A C 1
ATOM 696 O O . GLN A 1 84 ? -7.838 0.542 26.672 1.00 70.50 84 GLN A O 1
ATOM 701 N N . SER A 1 85 ? -6.269 0.476 28.291 1.00 64.38 85 SER A N 1
ATOM 702 C CA . SER A 1 85 ? -7.097 -0.221 29.282 1.00 64.38 85 SER A CA 1
ATOM 703 C C . SER A 1 85 ? -8.484 0.432 29.380 1.00 64.38 85 SER A C 1
ATOM 705 O O . SER A 1 85 ? -8.588 1.644 29.564 1.00 64.38 85 SER A O 1
ATOM 707 N N . GLN A 1 86 ? -9.530 -0.391 29.248 1.00 77.00 86 GLN A N 1
ATOM 708 C CA . GLN A 1 86 ? -10.961 -0.039 29.282 1.00 77.00 86 GLN A CA 1
ATOM 709 C C . GLN A 1 86 ? -11.596 0.518 27.993 1.00 77.00 86 GLN A C 1
ATOM 711 O O . GLN A 1 86 ? -12.805 0.748 28.002 1.00 77.00 86 GLN A O 1
ATOM 716 N N . TRP A 1 87 ? -10.868 0.695 26.883 1.00 83.31 87 TRP A N 1
ATOM 717 C CA . TRP A 1 87 ? -11.488 1.081 25.607 1.00 83.31 87 TRP A CA 1
ATOM 718 C C . TRP A 1 87 ? -11.912 -0.142 24.791 1.00 83.31 87 TRP A C 1
ATOM 720 O O . TRP A 1 87 ? -11.085 -0.940 24.354 1.00 83.31 87 TRP A O 1
ATOM 730 N N . CYS A 1 88 ? -13.210 -0.260 24.527 1.00 85.88 88 CYS A N 1
ATOM 731 C CA . CYS A 1 88 ? -13.784 -1.304 23.683 1.00 85.88 88 CYS A CA 1
ATOM 732 C C . CYS A 1 88 ? -14.289 -0.706 22.370 1.00 85.88 88 CYS A C 1
ATOM 734 O O . CYS A 1 88 ? -14.847 0.392 22.353 1.00 85.88 88 CYS A O 1
ATOM 736 N N . LEU A 1 89 ? -14.131 -1.430 21.260 1.00 87.88 89 LEU A N 1
ATOM 737 C CA . LEU A 1 89 ? -14.721 -1.017 19.987 1.00 87.88 89 LEU A CA 1
ATOM 738 C C . LEU A 1 89 ? -16.248 -0.999 20.119 1.00 87.88 89 LEU A C 1
ATOM 740 O O . LEU A 1 89 ? -16.848 -2.006 20.488 1.00 87.88 89 LEU A O 1
ATOM 744 N N . LYS A 1 90 ? -16.871 0.138 19.803 1.00 88.50 90 LYS A N 1
ATOM 745 C CA . LYS A 1 90 ? -18.330 0.258 19.743 1.00 88.50 90 LYS A CA 1
ATOM 746 C C . LYS A 1 90 ? -18.837 0.052 18.325 1.00 88.50 90 LYS A C 1
ATOM 748 O O . LYS A 1 90 ? -19.738 -0.750 18.096 1.00 88.50 90 LYS A O 1
ATOM 753 N N . THR A 1 91 ? -18.294 0.809 17.376 1.00 90.31 91 THR A N 1
ATOM 754 C CA . THR A 1 91 ? -18.800 0.829 16.000 1.00 90.31 91 THR A CA 1
ATOM 755 C C . THR A 1 91 ? -17.689 1.184 15.023 1.00 90.31 91 THR A C 1
ATOM 757 O O . THR A 1 91 ? -16.843 2.031 15.308 1.00 90.31 91 THR A O 1
ATOM 760 N N . ILE A 1 92 ? -17.714 0.538 13.859 1.00 91.25 92 ILE A N 1
ATOM 761 C CA . ILE A 1 92 ? -16.934 0.940 12.690 1.00 91.25 92 ILE A CA 1
ATOM 762 C C . ILE A 1 92 ? -17.797 1.928 11.908 1.00 91.25 92 ILE A C 1
ATOM 764 O O . ILE A 1 92 ? -18.885 1.572 11.465 1.00 91.25 92 ILE A O 1
ATOM 768 N N . VAL A 1 93 ? -17.326 3.164 11.782 1.00 92.94 93 VAL A N 1
ATOM 769 C CA . VAL A 1 93 ? -18.064 4.260 11.143 1.00 92.94 93 VAL A CA 1
ATOM 770 C C . VAL A 1 93 ? -17.927 4.177 9.630 1.00 92.94 93 VAL A C 1
ATOM 772 O O . VAL A 1 93 ? -18.920 4.215 8.912 1.00 92.94 93 VAL A O 1
ATOM 775 N N . ALA A 1 94 ? -16.691 4.054 9.145 1.00 92.25 94 ALA A N 1
ATOM 776 C CA . ALA A 1 94 ? -16.398 4.055 7.719 1.00 92.25 94 ALA A CA 1
ATOM 777 C C . ALA A 1 94 ? -15.065 3.366 7.414 1.00 92.25 94 ALA A C 1
ATOM 779 O O . ALA A 1 94 ? -14.138 3.373 8.228 1.00 92.25 94 ALA A O 1
ATOM 780 N N . LEU A 1 95 ? -14.968 2.810 6.206 1.00 91.69 95 LEU A N 1
ATOM 781 C CA . LEU A 1 95 ? -13.716 2.379 5.596 1.00 91.69 95 LEU A CA 1
ATOM 782 C C . LEU A 1 95 ? -13.499 3.197 4.324 1.00 91.69 95 LEU A C 1
ATOM 784 O O . LEU A 1 95 ? -14.232 3.043 3.348 1.00 91.69 95 LEU A O 1
ATOM 788 N N . GLU A 1 96 ? -12.478 4.041 4.330 1.00 93.25 96 GLU A N 1
ATOM 789 C CA . GLU A 1 96 ? -12.099 4.857 3.185 1.00 93.25 96 GLU A CA 1
ATOM 790 C C . GLU A 1 96 ? -11.002 4.161 2.379 1.00 93.25 96 GLU A C 1
ATOM 792 O O . GLU A 1 96 ? -9.955 3.774 2.909 1.00 93.25 96 GLU A O 1
ATOM 797 N N . LEU A 1 97 ? -11.243 4.020 1.076 1.00 93.56 97 LEU A N 1
ATOM 798 C CA . LEU A 1 97 ? -10.283 3.526 0.096 1.00 93.56 97 LEU A CA 1
ATOM 799 C C . LEU A 1 97 ? -9.762 4.711 -0.719 1.00 93.56 97 LEU A C 1
ATOM 801 O O . LEU A 1 97 ? -10.461 5.239 -1.583 1.00 93.56 97 LEU A O 1
ATOM 805 N N . CYS A 1 98 ? -8.522 5.120 -0.472 1.00 93.00 98 CYS A N 1
ATOM 806 C CA . CYS A 1 98 ? -7.894 6.197 -1.225 1.00 93.00 98 CYS A CA 1
ATOM 807 C C . CYS A 1 98 ? -7.085 5.603 -2.385 1.00 93.00 98 CYS A C 1
ATOM 809 O O . CYS A 1 98 ? -6.095 4.901 -2.165 1.00 93.00 98 CYS A O 1
ATOM 811 N N . ILE A 1 99 ? -7.483 5.906 -3.622 1.00 91.94 99 ILE A N 1
ATOM 812 C CA . ILE A 1 99 ? -6.798 5.461 -4.841 1.00 91.94 99 ILE A CA 1
ATOM 813 C C . ILE A 1 99 ? -6.205 6.675 -5.543 1.00 91.94 99 ILE A C 1
ATOM 815 O O . ILE A 1 99 ? -6.925 7.539 -6.034 1.00 91.94 99 ILE A O 1
ATOM 819 N N . ASN A 1 100 ? -4.881 6.712 -5.634 1.00 91.44 100 ASN A N 1
ATOM 820 C CA . ASN A 1 100 ? -4.148 7.755 -6.337 1.00 91.44 100 ASN A CA 1
ATOM 821 C C . ASN A 1 100 ? -3.489 7.194 -7.599 1.00 91.44 100 ASN A C 1
ATOM 823 O O . ASN A 1 100 ? -3.087 6.028 -7.647 1.00 91.44 100 ASN A O 1
ATOM 827 N N . LYS A 1 101 ? -3.315 8.040 -8.618 1.00 89.62 101 LYS A N 1
ATOM 828 C CA . LYS A 1 101 ? -2.550 7.682 -9.817 1.00 89.62 101 LYS A CA 1
ATOM 829 C C . LYS A 1 101 ? -1.083 7.472 -9.446 1.00 89.62 101 LYS A C 1
ATOM 831 O O . LYS A 1 101 ? -0.445 8.372 -8.902 1.00 89.62 101 LYS A O 1
ATOM 836 N N . PHE A 1 102 ? -0.533 6.304 -9.772 1.00 87.81 102 PHE A N 1
ATOM 837 C CA . PHE A 1 102 ? 0.904 6.091 -9.674 1.00 87.81 102 PHE A CA 1
ATOM 838 C C . PHE A 1 102 ? 1.572 6.571 -10.960 1.00 87.81 102 PHE A C 1
ATOM 840 O O . PHE A 1 102 ? 1.306 6.058 -12.047 1.00 87.81 102 PHE A O 1
ATOM 847 N N . ILE A 1 103 ? 2.435 7.574 -10.829 1.00 82.88 103 ILE A N 1
ATOM 848 C CA . ILE A 1 103 ? 3.306 8.026 -11.909 1.00 82.88 103 ILE A CA 1
ATOM 849 C C . ILE A 1 103 ? 4.678 7.426 -11.606 1.00 82.88 103 ILE A C 1
ATOM 851 O O . ILE A 1 103 ? 5.341 7.906 -10.682 1.00 82.88 103 ILE A O 1
ATOM 855 N N . PRO A 1 104 ? 5.091 6.352 -12.305 1.00 79.31 104 PRO A N 1
ATOM 856 C CA . PRO A 1 104 ? 6.436 5.835 -12.133 1.00 79.31 104 PRO A CA 1
ATOM 857 C C . PRO A 1 104 ? 7.431 6.931 -12.503 1.00 79.31 104 PRO A C 1
ATOM 859 O O . PRO A 1 104 ? 7.190 7.726 -13.419 1.00 79.31 104 PRO A O 1
ATOM 862 N N . LEU A 1 105 ? 8.560 6.965 -11.797 1.00 77.12 105 LEU A N 1
ATOM 863 C CA . LEU A 1 105 ? 9.687 7.777 -12.230 1.00 77.12 105 LEU A CA 1
ATOM 864 C C . LEU A 1 105 ? 10.034 7.337 -13.652 1.00 77.12 105 LEU A C 1
ATOM 866 O O . LEU A 1 105 ? 10.255 6.150 -13.902 1.00 77.12 105 LEU A O 1
ATOM 870 N N . ARG A 1 106 ? 10.017 8.279 -14.597 1.00 64.69 106 ARG A N 1
ATOM 871 C CA . ARG A 1 106 ? 10.452 7.991 -15.961 1.00 64.69 106 ARG A CA 1
ATOM 872 C C . ARG A 1 106 ? 11.938 7.659 -15.894 1.00 64.69 106 ARG A C 1
ATOM 874 O O . ARG A 1 106 ? 12.751 8.546 -15.653 1.00 64.69 106 ARG A O 1
ATOM 881 N N . GLY A 1 107 ? 12.282 6.392 -16.099 1.00 56.91 107 GLY A N 1
ATOM 882 C CA . GLY A 1 107 ? 13.621 6.044 -16.547 1.00 56.91 107 GLY A CA 1
ATOM 883 C C . GLY A 1 107 ? 13.776 6.625 -17.945 1.00 56.91 107 GLY A C 1
ATOM 884 O O . GLY A 1 107 ? 13.025 6.255 -18.844 1.00 56.91 107 GLY A O 1
ATOM 885 N N . ALA A 1 108 ? 14.668 7.592 -18.112 1.00 57.69 108 ALA A N 1
ATOM 886 C CA . ALA A 1 108 ? 15.077 8.014 -19.439 1.00 57.69 108 ALA A CA 1
ATOM 887 C C . ALA A 1 108 ? 16.157 7.043 -19.933 1.00 57.69 108 ALA A C 1
ATOM 889 O O . ALA A 1 108 ? 17.020 6.626 -19.154 1.00 57.69 108 ALA A O 1
ATOM 890 N N . SER A 1 109 ? 16.128 6.706 -21.222 1.00 63.53 109 SER A N 1
ATOM 891 C CA . SER A 1 109 ? 17.349 6.299 -21.927 1.00 63.53 109 SER A CA 1
ATOM 892 C C . SER A 1 109 ? 18.369 7.442 -21.851 1.00 63.53 109 SER A C 1
ATOM 894 O O . SER A 1 109 ? 17.974 8.569 -21.563 1.00 63.53 109 SER A O 1
ATOM 896 N N . TYR A 1 110 ? 19.657 7.142 -22.047 1.00 61.84 110 TYR A N 1
ATOM 897 C CA . TYR A 1 110 ? 20.801 8.070 -21.977 1.00 61.84 110 TYR A CA 1
ATOM 898 C C . TYR A 1 110 ? 20.555 9.402 -21.228 1.00 61.84 110 TYR A C 1
ATOM 900 O O . TYR A 1 110 ? 20.015 10.373 -21.766 1.00 61.84 110 TYR A O 1
ATOM 908 N N . ILE A 1 111 ? 21.021 9.490 -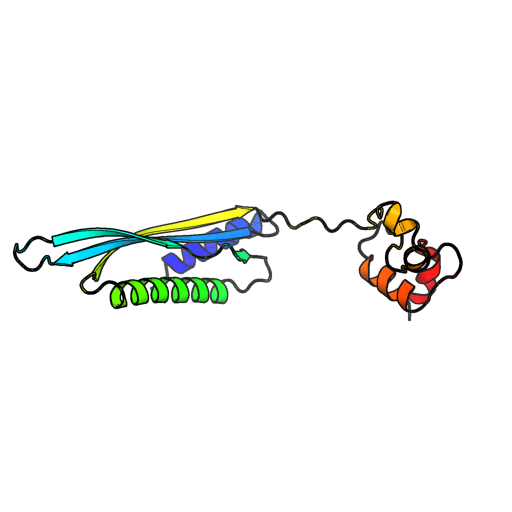19.983 1.00 65.75 111 ILE A N 1
ATOM 909 C CA . ILE A 1 111 ? 20.970 10.739 -19.219 1.00 65.75 111 ILE A CA 1
ATOM 910 C C . ILE A 1 111 ? 22.291 11.479 -19.430 1.00 65.75 111 ILE A C 1
ATOM 912 O O . ILE A 1 111 ? 23.377 10.924 -19.236 1.00 65.75 111 ILE A O 1
ATOM 916 N N . ASN A 1 112 ? 22.217 12.758 -19.804 1.00 68.06 112 ASN A N 1
ATOM 917 C CA . ASN A 1 112 ? 23.406 13.603 -19.842 1.00 68.06 112 ASN A CA 1
ATOM 918 C C . ASN A 1 112 ? 23.980 13.728 -18.427 1.00 68.06 112 ASN A C 1
ATOM 920 O O . ASN A 1 112 ? 23.407 14.384 -17.558 1.00 68.06 112 ASN A O 1
ATOM 924 N N . LEU A 1 113 ? 25.128 13.091 -18.209 1.00 70.69 113 LEU A N 1
ATOM 925 C CA . LEU A 1 113 ? 25.857 13.173 -16.950 1.00 70.69 113 LEU A CA 1
ATOM 926 C C . LEU A 1 113 ? 26.298 14.628 -16.705 1.00 70.69 113 LEU A C 1
ATOM 928 O O . LEU A 1 113 ? 26.703 15.304 -17.649 1.00 70.69 113 LEU A O 1
ATOM 932 N N . PRO A 1 114 ? 26.282 15.130 -15.465 1.00 75.75 114 PRO A N 1
ATOM 933 C CA . PRO A 1 114 ? 26.882 16.418 -15.126 1.00 75.75 114 PRO A CA 1
ATOM 934 C C . PRO A 1 114 ? 28.359 16.520 -15.549 1.00 75.75 114 PRO A C 1
ATOM 936 O O . PRO A 1 114 ? 29.111 15.550 -15.446 1.00 75.75 114 PRO A O 1
ATOM 939 N N . LYS A 1 115 ? 28.807 17.713 -15.970 1.00 71.00 115 LYS A N 1
ATOM 940 C CA . LYS A 1 115 ? 30.164 17.940 -16.517 1.00 71.00 115 LYS A CA 1
ATOM 941 C C . LYS A 1 115 ? 31.291 17.481 -15.581 1.00 71.00 115 LYS A C 1
ATOM 943 O O . LYS A 1 115 ? 32.260 16.895 -16.039 1.00 71.00 115 LYS A O 1
ATOM 948 N N . PHE A 1 116 ? 31.153 17.676 -14.269 1.00 71.31 116 PHE A N 1
ATOM 949 C CA . PHE A 1 116 ? 32.173 17.253 -13.296 1.00 71.31 116 PHE A CA 1
ATOM 950 C C . PHE A 1 116 ? 32.348 15.726 -13.218 1.00 71.31 116 PHE A C 1
ATOM 952 O O . PHE A 1 116 ? 33.415 15.248 -12.844 1.00 71.31 116 PHE A O 1
ATOM 959 N N . ILE A 1 117 ? 31.300 14.967 -13.560 1.00 65.50 117 ILE A N 1
ATOM 960 C CA . ILE A 1 117 ? 31.333 13.506 -13.659 1.00 65.50 117 ILE A CA 1
ATOM 961 C C . ILE A 1 117 ? 32.018 13.149 -14.977 1.00 65.50 117 ILE A C 1
ATOM 963 O O . ILE A 1 117 ? 33.021 12.450 -14.949 1.00 65.50 117 ILE A O 1
ATOM 967 N N . GLN A 1 118 ? 31.587 13.743 -16.097 1.00 63.34 118 GLN A N 1
ATOM 968 C CA . GLN A 1 118 ? 32.189 13.537 -17.426 1.00 63.34 118 GLN A CA 1
ATOM 969 C C . GLN A 1 118 ? 33.712 13.746 -17.470 1.00 63.34 118 GLN A C 1
ATOM 971 O O . GLN A 1 118 ? 34.403 13.037 -18.193 1.00 63.34 118 GLN A O 1
ATOM 976 N N . LEU A 1 119 ? 34.225 14.706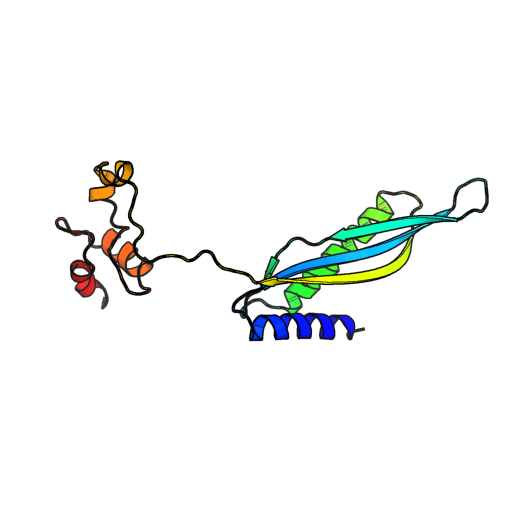 -16.696 1.00 60.06 119 LEU A N 1
ATOM 977 C CA . LEU A 1 119 ? 35.643 15.080 -16.673 1.00 60.06 119 LEU A CA 1
ATOM 978 C C . LEU A 1 119 ? 36.525 14.147 -15.832 1.00 60.06 119 LEU A C 1
ATOM 980 O O . LEU A 1 119 ? 37.744 14.157 -15.989 1.00 60.06 119 LEU A O 1
ATOM 984 N N . LYS A 1 120 ? 35.953 13.330 -14.939 1.00 60.66 120 LYS A N 1
ATOM 985 C CA . LYS A 1 120 ? 36.735 12.300 -14.246 1.00 60.66 120 LYS A CA 1
ATOM 986 C C . LYS A 1 120 ? 37.023 1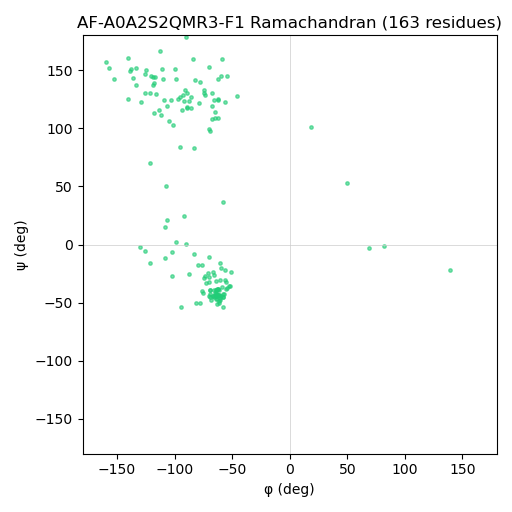1.188 -15.252 1.00 60.66 120 LYS A C 1
ATOM 988 O O . LYS A 1 120 ? 36.094 10.662 -15.851 1.00 60.66 120 LYS A O 1
ATOM 993 N N . HIS A 1 121 ? 38.285 10.779 -15.402 1.00 53.41 121 HIS A N 1
ATOM 994 C CA . HIS A 1 121 ? 38.702 9.679 -16.295 1.00 53.41 121 HIS A CA 1
ATOM 995 C C . HIS A 1 121 ? 37.899 8.381 -16.098 1.00 53.41 121 HIS A C 1
ATOM 997 O O . HIS A 1 121 ? 37.750 7.602 -17.033 1.00 53.41 121 HIS A O 1
ATOM 1003 N N . VAL A 1 122 ? 37.313 8.199 -14.909 1.00 50.19 122 VAL A N 1
ATOM 1004 C CA . VAL A 1 122 ? 36.364 7.129 -14.570 1.00 50.19 122 VAL A CA 1
ATOM 1005 C C . VAL A 1 122 ? 35.104 7.146 -15.448 1.00 50.19 122 VAL A C 1
ATOM 1007 O O . VAL A 1 122 ? 34.434 6.133 -15.539 1.00 50.19 122 VAL A O 1
ATOM 1010 N N . VAL A 1 123 ? 34.772 8.264 -16.103 1.00 48.47 123 VAL A N 1
ATOM 1011 C CA . VAL A 1 123 ? 33.564 8.467 -16.925 1.00 48.47 123 VAL A CA 1
ATOM 1012 C C . VAL A 1 123 ? 33.830 8.392 -18.414 1.00 48.47 123 VAL A C 1
ATOM 1014 O O . VAL A 1 123 ? 32.986 7.882 -19.14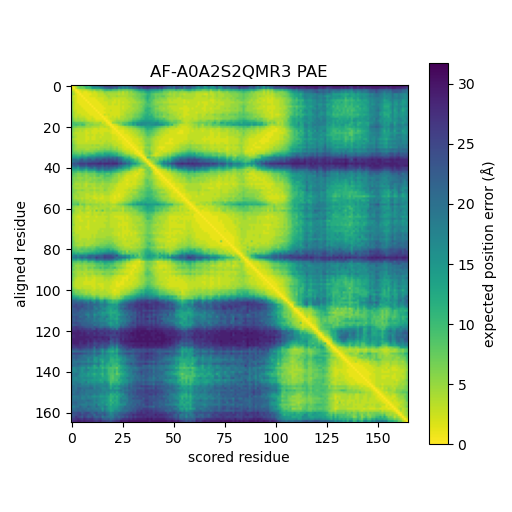3 1.00 48.47 123 VAL A O 1
ATOM 1017 N N . ILE A 1 124 ? 35.050 8.719 -18.834 1.00 46.09 124 ILE A N 1
ATOM 1018 C CA . ILE A 1 124 ? 35.593 8.263 -20.120 1.00 46.09 124 ILE A CA 1
ATOM 1019 C C . ILE A 1 124 ? 35.650 6.719 -20.142 1.00 46.09 124 ILE A C 1
ATOM 1021 O O . ILE A 1 124 ? 35.423 6.106 -21.181 1.00 46.09 124 ILE A O 1
ATOM 1025 N N . THR A 1 125 ? 35.848 6.080 -18.980 1.00 42.47 125 THR A N 1
ATOM 1026 C CA . THR A 1 125 ? 35.739 4.624 -18.788 1.00 42.47 125 THR A CA 1
ATOM 1027 C C . THR A 1 125 ? 34.406 4.157 -18.191 1.00 42.47 125 THR A C 1
ATOM 1029 O O . THR A 1 125 ? 34.228 2.951 -18.003 1.00 42.47 125 THR A O 1
ATOM 1032 N N . CYS A 1 126 ? 33.435 5.046 -17.930 1.00 48.28 126 CYS A N 1
ATOM 1033 C CA . CYS A 1 126 ? 32.123 4.642 -17.416 1.00 48.28 126 CYS A CA 1
ATOM 1034 C C . CYS A 1 126 ? 31.279 4.215 -18.609 1.00 48.28 126 CYS A C 1
ATOM 1036 O O . CYS A 1 126 ? 30.469 4.954 -19.172 1.00 48.28 126 CYS A O 1
ATOM 1038 N N . ARG A 1 127 ? 31.529 2.960 -18.966 1.00 54.41 127 ARG A N 1
ATOM 1039 C CA . ARG A 1 127 ? 30.851 2.069 -19.904 1.00 54.41 127 ARG A CA 1
ATOM 1040 C C . ARG A 1 127 ? 29.368 1.852 -19.549 1.00 54.41 127 ARG A C 1
ATOM 1042 O O . ARG A 1 127 ? 28.878 0.742 -19.661 1.00 54.41 127 ARG A O 1
ATOM 1049 N N . LEU A 1 128 ? 28.664 2.863 -19.049 1.00 54.62 128 LEU A N 1
ATOM 1050 C CA . LEU A 1 128 ? 27.259 2.790 -18.633 1.00 54.62 128 LEU A CA 1
ATOM 1051 C C . LEU A 1 128 ? 26.374 3.786 -19.387 1.00 54.62 128 LEU A C 1
ATOM 1053 O O . LEU A 1 128 ? 25.158 3.633 -19.379 1.00 54.62 128 LEU A O 1
ATOM 1057 N N . ASN A 1 129 ? 26.956 4.791 -20.052 1.00 63.56 129 ASN A N 1
ATOM 1058 C CA . ASN A 1 129 ? 26.193 5.842 -20.730 1.00 63.56 129 ASN A CA 1
ATOM 1059 C C . ASN A 1 129 ? 26.240 5.708 -22.257 1.00 63.56 129 ASN A C 1
ATOM 1061 O O . ASN A 1 129 ? 26.569 6.654 -22.976 1.00 63.56 129 ASN A O 1
ATOM 1065 N N . VAL A 1 130 ? 25.945 4.504 -22.754 1.00 72.38 130 VAL A N 1
ATOM 1066 C CA . VAL A 1 130 ? 25.737 4.286 -24.188 1.00 72.38 130 VAL A CA 1
ATOM 1067 C C . VAL A 1 130 ? 24.526 5.115 -24.618 1.00 72.38 130 VAL A C 1
ATOM 1069 O O . VAL A 1 130 ? 23.449 5.002 -24.039 1.00 72.38 130 VAL A O 1
ATOM 1072 N N . LYS A 1 131 ? 24.711 5.982 -25.618 1.00 74.69 131 LYS A N 1
ATOM 1073 C CA . LYS A 1 131 ? 23.652 6.818 -26.188 1.00 74.69 131 LYS A CA 1
ATOM 1074 C C . LYS A 1 131 ? 22.678 5.932 -26.938 1.00 74.69 131 LYS A C 1
ATOM 1076 O O . LYS A 1 131 ? 22.949 5.571 -28.081 1.00 74.69 131 LYS A O 1
ATOM 1081 N N . ASN A 1 132 ? 21.575 5.582 -26.290 1.00 74.56 132 ASN A N 1
ATOM 1082 C CA . ASN A 1 132 ? 20.541 4.749 -26.869 1.00 74.56 132 ASN A CA 1
ATOM 1083 C C . ASN A 1 132 ? 19.204 5.489 -26.970 1.00 74.56 132 ASN A C 1
ATOM 1085 O O . ASN A 1 132 ? 18.808 6.213 -26.062 1.00 74.56 132 ASN A O 1
ATOM 1089 N N . GLU A 1 133 ? 18.517 5.291 -28.091 1.00 74.81 133 GLU A N 1
ATOM 1090 C CA . GLU A 1 133 ? 17.148 5.779 -28.323 1.00 74.81 133 GLU A CA 1
ATOM 1091 C C . GLU A 1 133 ? 16.112 4.652 -28.161 1.00 74.81 133 GLU A C 1
ATOM 1093 O O . GLU A 1 133 ? 14.909 4.890 -28.178 1.00 74.81 133 GLU A O 1
ATOM 1098 N N . ASP A 1 134 ? 16.583 3.415 -27.973 1.00 79.44 134 ASP A N 1
ATOM 1099 C CA . ASP A 1 134 ? 15.763 2.235 -27.717 1.00 79.44 134 ASP A CA 1
ATOM 1100 C C . ASP A 1 134 ? 15.522 2.009 -26.209 1.00 79.44 134 ASP A C 1
ATOM 1102 O O . ASP A 1 134 ? 16.040 2.723 -25.349 1.00 79.44 134 ASP A O 1
ATOM 1106 N N . ASN A 1 135 ? 14.752 0.970 -25.871 1.00 75.88 135 ASN A N 1
ATOM 1107 C CA . ASN A 1 135 ? 14.523 0.532 -24.487 1.00 75.88 135 ASN A CA 1
ATOM 1108 C C . ASN A 1 135 ? 15.537 -0.537 -24.022 1.00 75.88 135 ASN A C 1
ATOM 1110 O O . ASN A 1 135 ? 15.233 -1.328 -23.130 1.00 75.88 135 ASN A O 1
ATOM 1114 N N . LYS A 1 136 ? 16.732 -0.600 -24.631 1.00 80.50 136 LYS A N 1
ATOM 1115 C CA . LYS A 1 136 ? 17.764 -1.618 -24.352 1.00 80.50 136 LYS A CA 1
ATOM 1116 C C . LYS A 1 136 ? 18.950 -1.069 -23.553 1.00 80.50 136 LYS A C 1
ATOM 1118 O O . LYS A 1 136 ? 20.016 -1.676 -23.540 1.00 80.50 136 LYS A O 1
ATOM 1123 N N . CYS A 1 137 ? 18.781 0.050 -22.845 1.00 77.56 137 CYS A N 1
ATOM 1124 C CA . CYS A 1 137 ? 19.854 0.703 -22.081 1.00 77.56 137 CYS A CA 1
ATOM 1125 C C . CYS A 1 137 ? 20.583 -0.246 -21.114 1.00 77.56 137 CYS A C 1
ATOM 1127 O O . CYS A 1 137 ? 21.798 -0.152 -20.979 1.00 77.56 137 CYS A O 1
ATOM 1129 N N . PHE A 1 138 ? 19.870 -1.197 -20.499 1.00 77.62 138 PHE A N 1
ATOM 1130 C CA . PHE A 1 138 ? 20.469 -2.209 -19.625 1.00 77.62 138 PHE A CA 1
ATOM 1131 C C . PHE A 1 138 ? 21.376 -3.189 -20.383 1.00 77.62 138 PHE A C 1
ATOM 1133 O O . PHE A 1 138 ? 22.486 -3.465 -19.937 1.00 77.62 138 PHE A O 1
ATOM 1140 N N . ILE A 1 139 ? 20.932 -3.669 -21.550 1.00 82.56 139 ILE A N 1
ATOM 1141 C CA . ILE A 1 139 ? 21.728 -4.551 -22.416 1.00 82.56 139 ILE A CA 1
ATOM 1142 C C . ILE A 1 139 ? 22.967 -3.802 -22.889 1.00 82.56 139 ILE A C 1
ATOM 1144 O O . ILE A 1 139 ? 24.074 -4.317 -22.782 1.00 82.56 139 ILE A O 1
ATOM 1148 N N . TRP A 1 140 ? 22.796 -2.562 -23.351 1.00 82.31 140 TRP A N 1
ATOM 1149 C CA . TRP A 1 140 ? 23.915 -1.753 -23.811 1.00 82.31 140 TRP A CA 1
ATOM 1150 C C . TRP A 1 140 ? 24.924 -1.486 -22.702 1.00 82.31 140 TRP A C 1
ATOM 1152 O O . TRP A 1 140 ? 26.108 -1.660 -22.953 1.00 82.31 140 TRP A O 1
ATOM 1162 N N . ALA A 1 141 ? 24.471 -1.155 -21.489 1.00 78.12 141 ALA A N 1
ATOM 1163 C CA . ALA A 1 141 ? 25.334 -0.972 -20.324 1.00 78.1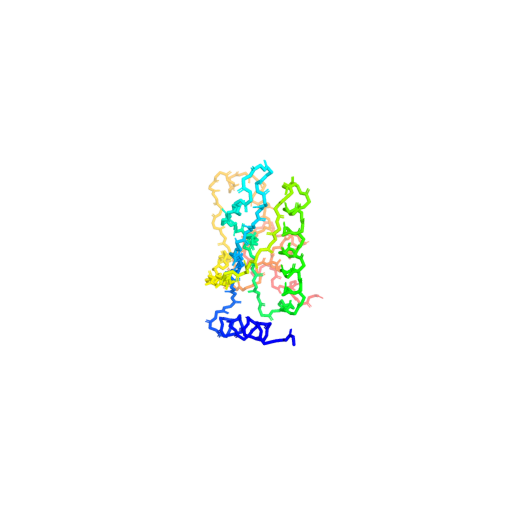2 141 ALA A CA 1
ATOM 1164 C C . ALA A 1 141 ? 26.105 -2.252 -19.953 1.00 78.12 141 ALA A C 1
ATOM 1166 O O . ALA A 1 141 ? 27.285 -2.186 -19.604 1.00 78.12 141 ALA A O 1
ATOM 1167 N N . LEU A 1 142 ? 25.461 -3.419 -20.050 1.00 81.44 142 LEU A N 1
ATOM 1168 C CA . LEU A 1 142 ? 26.100 -4.709 -19.798 1.00 81.44 142 LEU A CA 1
ATOM 1169 C C . LEU A 1 142 ? 27.137 -5.044 -20.880 1.00 81.44 142 LEU A C 1
ATOM 1171 O O . LEU A 1 142 ? 28.277 -5.379 -20.561 1.00 81.44 142 LEU A O 1
ATOM 1175 N N . LEU A 1 143 ? 26.772 -4.901 -22.156 1.00 82.69 143 LEU A N 1
ATOM 1176 C CA . LEU A 1 143 ? 27.662 -5.168 -23.285 1.00 82.69 143 LEU A CA 1
ATOM 1177 C C . LEU A 1 143 ? 28.870 -4.233 -23.296 1.00 82.69 143 LEU A C 1
ATOM 1179 O O . LEU A 1 143 ? 29.976 -4.684 -23.571 1.00 82.69 143 LEU A O 1
ATOM 1183 N N . SER A 1 144 ? 28.702 -2.956 -22.951 1.00 78.81 144 SER A N 1
ATOM 1184 C CA . SER A 1 144 ? 29.830 -2.030 -22.853 1.00 78.81 144 SER A CA 1
ATOM 1185 C C . SER A 1 144 ? 30.744 -2.325 -21.671 1.00 78.81 144 SER A C 1
ATOM 1187 O O . SER A 1 144 ? 31.940 -2.038 -21.748 1.00 78.81 144 SER A O 1
ATOM 1189 N N . ALA A 1 145 ? 30.224 -2.912 -20.589 1.00 77.25 145 ALA A N 1
ATOM 1190 C CA . ALA A 1 145 ? 31.048 -3.393 -19.485 1.00 77.25 145 ALA A CA 1
ATOM 1191 C C . ALA A 1 145 ? 31.882 -4.624 -19.888 1.00 77.25 145 ALA A C 1
ATOM 1193 O O . ALA A 1 145 ? 33.078 -4.652 -19.586 1.00 77.25 145 ALA A O 1
ATOM 1194 N N . LEU A 1 146 ? 31.265 -5.584 -20.593 1.00 81.94 146 LEU A N 1
ATOM 1195 C CA . LEU A 1 146 ? 31.876 -6.849 -21.031 1.00 81.94 146 LEU A CA 1
ATOM 1196 C C . LEU A 1 146 ? 32.841 -6.690 -22.217 1.00 81.94 146 LEU A C 1
ATOM 1198 O O . LEU A 1 146 ? 33.920 -7.277 -22.213 1.00 81.94 146 LEU A O 1
ATOM 1202 N N . HIS A 1 147 ? 32.480 -5.877 -23.210 1.00 82.06 147 HIS A N 1
ATOM 1203 C CA . HIS A 1 147 ? 33.228 -5.676 -24.456 1.00 82.06 147 HIS A CA 1
ATOM 1204 C C . HIS A 1 147 ? 33.616 -4.207 -24.629 1.00 82.06 147 HIS A C 1
ATOM 1206 O O . HIS A 1 147 ? 33.063 -3.510 -25.477 1.00 82.06 147 HIS A O 1
ATOM 1212 N N . PRO A 1 148 ? 34.543 -3.689 -23.817 1.00 76.50 148 PRO A N 1
ATOM 1213 C CA . PRO A 1 148 ? 34.822 -2.265 -23.798 1.00 76.50 148 PRO A CA 1
ATOM 1214 C C . PRO A 1 148 ? 35.471 -1.753 -25.082 1.00 76.50 148 PRO A C 1
ATOM 1216 O O . PRO A 1 148 ? 36.485 -2.276 -25.534 1.00 76.50 148 PRO A O 1
ATOM 1219 N N . ALA A 1 149 ? 34.919 -0.670 -25.629 1.00 76.44 149 ALA A N 1
ATOM 1220 C CA . ALA A 1 149 ? 35.506 0.045 -26.754 1.00 76.44 149 ALA A CA 1
ATOM 1221 C C . ALA A 1 149 ? 36.446 1.161 -26.268 1.00 76.44 149 ALA A C 1
ATOM 1223 O O . ALA A 1 149 ? 36.077 1.968 -25.418 1.00 76.44 149 ALA A O 1
ATOM 1224 N N . GLU A 1 150 ? 37.646 1.246 -26.844 1.00 73.38 150 GLU A N 1
ATOM 1225 C CA . GLU A 1 150 ? 38.637 2.280 -26.496 1.00 73.38 150 GLU A CA 1
ATOM 1226 C C . GLU A 1 150 ? 38.288 3.666 -27.056 1.00 73.38 150 GLU A C 1
ATOM 1228 O O . GLU A 1 150 ? 38.648 4.689 -26.479 1.00 73.38 150 GLU A O 1
ATOM 1233 N N . ARG A 1 151 ? 37.582 3.707 -28.193 1.00 73.12 151 ARG A N 1
ATOM 1234 C CA . ARG A 1 151 ? 37.175 4.940 -28.879 1.00 73.12 151 ARG A CA 1
ATOM 1235 C C . ARG A 1 151 ? 35.662 5.002 -29.009 1.00 73.12 151 ARG A C 1
ATOM 1237 O O . ARG A 1 151 ? 35.039 4.053 -29.491 1.00 73.12 151 ARG A O 1
ATOM 1244 N N . ASP A 1 152 ? 35.103 6.145 -28.622 1.00 73.56 152 ASP A N 1
ATOM 1245 C CA . ASP A 1 152 ? 33.669 6.440 -28.644 1.00 73.56 152 ASP A CA 1
ATOM 1246 C C . ASP A 1 152 ? 32.783 5.360 -27.986 1.00 73.56 152 ASP A C 1
ATOM 1248 O O . ASP A 1 152 ? 31.821 4.890 -28.611 1.00 73.56 152 ASP A O 1
ATOM 1252 N N . PRO A 1 153 ? 33.060 4.961 -26.726 1.00 73.19 153 PRO A N 1
ATOM 1253 C CA . PRO A 1 153 ? 32.322 3.903 -26.031 1.00 73.19 153 PRO A CA 1
ATOM 1254 C C . PRO A 1 153 ? 30.831 4.209 -25.862 1.00 73.19 153 PRO A C 1
ATOM 1256 O O . PRO A 1 153 ? 30.042 3.303 -25.612 1.00 73.19 153 PRO A O 1
ATOM 1259 N N . GLN A 1 154 ? 30.419 5.464 -26.032 1.00 75.81 154 GLN A N 1
ATOM 1260 C CA . GLN A 1 15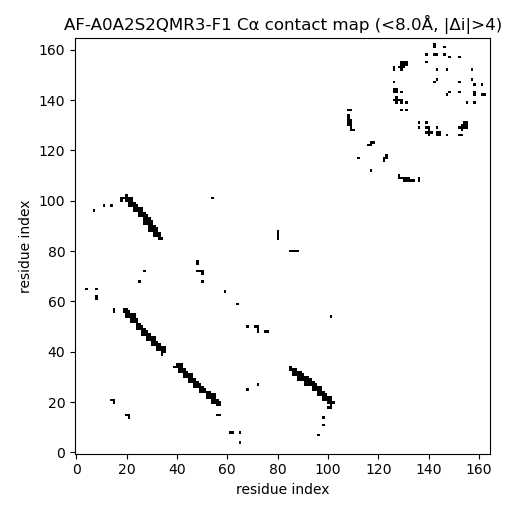4 ? 29.023 5.880 -26.017 1.00 75.81 154 GLN A CA 1
ATOM 1261 C C . GLN A 1 154 ? 28.200 5.403 -27.232 1.00 75.81 154 GLN A C 1
ATOM 1263 O O . GLN A 1 154 ? 26.985 5.584 -27.229 1.00 75.81 154 GLN A O 1
ATOM 1268 N N . ARG A 1 155 ? 28.801 4.847 -28.296 1.00 81.94 155 ARG A N 1
ATOM 1269 C CA . ARG A 1 155 ? 28.079 4.489 -29.534 1.00 81.94 155 ARG A CA 1
ATOM 1270 C C . ARG A 1 155 ? 27.565 3.047 -29.518 1.00 81.94 155 ARG A C 1
ATOM 1272 O O . ARG A 1 155 ? 28.359 2.112 -29.488 1.00 81.94 155 ARG A O 1
ATOM 1279 N N . ILE A 1 156 ? 26.253 2.865 -29.708 1.00 79.94 156 ILE A N 1
ATOM 1280 C CA . ILE A 1 156 ? 25.613 1.535 -29.805 1.00 79.94 156 ILE A CA 1
ATOM 1281 C C . ILE A 1 156 ? 26.251 0.648 -30.887 1.00 79.94 156 ILE A C 1
ATOM 1283 O O . ILE A 1 156 ? 26.399 -0.557 -30.701 1.00 79.94 156 ILE A O 1
ATOM 1287 N N . SER A 1 157 ? 26.659 1.225 -32.023 1.00 82.44 157 SER A N 1
ATOM 1288 C CA . SER A 1 157 ? 27.211 0.477 -33.164 1.00 82.44 157 SER A CA 1
ATOM 1289 C C . SER A 1 157 ? 28.424 -0.392 -32.817 1.00 82.44 157 SER A C 1
ATOM 1291 O O . SER A 1 157 ? 28.709 -1.333 -33.546 1.00 82.44 157 SER A O 1
ATOM 1293 N N . LYS A 1 158 ? 29.135 -0.089 -31.723 1.00 80.50 158 LYS A N 1
ATOM 1294 C CA . LYS A 1 158 ? 30.275 -0.881 -31.245 1.00 80.50 158 LYS A CA 1
ATOM 1295 C C . LYS A 1 158 ? 29.860 -2.204 -30.602 1.00 80.50 158 LYS A C 1
ATOM 1297 O O . LYS A 1 158 ? 30.627 -3.154 -30.653 1.00 80.50 158 LYS A O 1
ATOM 1302 N N . TYR A 1 159 ? 28.652 -2.268 -30.050 1.00 82.56 159 TYR A N 1
ATOM 1303 C CA . TYR A 1 159 ? 28.179 -3.400 -29.255 1.00 82.56 159 TYR A CA 1
ATOM 1304 C C . TYR A 1 159 ? 27.117 -4.237 -29.973 1.00 82.56 159 TYR A C 1
ATOM 1306 O O . TYR A 1 159 ? 26.838 -5.347 -29.539 1.00 82.56 159 TYR A O 1
ATOM 1314 N N . LYS A 1 160 ? 26.552 -3.758 -31.093 1.00 80.88 160 LYS A N 1
ATOM 1315 C CA . LYS A 1 160 ? 25.575 -4.520 -31.903 1.00 80.88 160 LYS A CA 1
ATOM 1316 C C . LYS A 1 160 ? 26.091 -5.890 -32.349 1.00 80.88 160 LYS A C 1
ATOM 1318 O O . LYS A 1 160 ? 25.317 -6.831 -32.467 1.00 80.88 160 LYS A O 1
ATOM 1323 N N . ILE A 1 161 ? 27.398 -5.998 -32.586 1.00 78.44 161 ILE A N 1
ATOM 1324 C CA . ILE A 1 161 ? 28.052 -7.255 -32.977 1.00 78.44 161 ILE A CA 1
ATOM 1325 C C . ILE A 1 161 ? 27.943 -8.294 -31.847 1.00 78.44 161 ILE A C 1
ATOM 1327 O O . ILE A 1 161 ? 27.803 -9.480 -32.115 1.00 78.44 161 ILE A O 1
ATOM 1331 N N . CYS A 1 162 ? 27.929 -7.842 -30.591 1.00 71.25 162 CYS A N 1
ATOM 1332 C CA . CYS A 1 162 ? 27.831 -8.675 -29.394 1.00 71.25 162 CYS A CA 1
ATOM 1333 C C . CYS A 1 162 ? 26.380 -8.924 -28.940 1.00 71.25 162 CYS A C 1
ATOM 1335 O O . CYS A 1 162 ? 26.173 -9.575 -27.927 1.00 71.25 162 CYS A O 1
ATOM 1337 N N . GLU A 1 163 ? 25.373 -8.400 -29.650 1.00 69.00 163 GLU A N 1
ATOM 1338 C CA . GLU A 1 163 ? 23.952 -8.587 -29.309 1.00 69.00 163 GLU A CA 1
ATOM 1339 C C . GLU A 1 163 ? 23.423 -9.991 -29.679 1.00 69.00 163 GLU A C 1
ATOM 1341 O O . GLU A 1 163 ? 22.387 -10.401 -29.168 1.00 69.00 163 GLU A O 1
ATOM 1346 N N . HIS A 1 164 ? 24.125 -10.724 -30.556 1.00 62.22 164 HIS A N 1
ATOM 1347 C CA . HIS A 1 164 ? 23.701 -12.022 -31.114 1.00 62.22 164 HIS A CA 1
ATOM 1348 C C . HIS A 1 164 ? 24.502 -13.228 -30.583 1.00 62.22 164 HIS A C 1
ATOM 1350 O O . HIS A 1 164 ? 24.470 -14.293 -31.201 1.00 62.22 164 HIS A O 1
ATOM 1356 N N . VAL A 1 165 ? 25.251 -13.053 -29.491 1.00 51.38 165 VAL A N 1
ATOM 1357 C CA . VAL A 1 165 ? 25.986 -14.130 -28.799 1.00 51.38 165 VAL A CA 1
ATOM 1358 C C . VAL A 1 165 ? 25.141 -14.640 -27.641 1.00 51.38 165 VAL A C 1
ATOM 1360 O O . VAL A 1 165 ? 25.041 -15.876 -27.499 1.00 51.38 165 VAL A O 1
#

Radius of gyration: 27.05 Å; Cα contacts (8 Å, |Δi|>4): 210; chains: 1; bounding box: 61×32×72 Å

Secondary structure (DSSP, 8-state):
--HHHHHHHHHHHHHHHHSSEEEEEEEEEEEEEEE-TTT-PEEEEEEEEEPPPEEEETTS-HHHHHHHHHHHHHHHHHHHHHHSTT-EEEEEEEEEEEEEE-------SS----HHHHTSHHHHS-TT--B-SSS-HHHHHHHHHHS--SS-TTBGGGTGGGGG-

Nearest PDB structures (foldseek):
  4r7x-assembly2_B  TM=2.576E-01  e=2.172E+00  Homo sapiens
  8hey-assembly1_g  TM=2.235E-01  e=3.146E+00  Human betaherpesvirus 5
  4r7x-assembly1_A  TM=2.523E-01  e=5.156E+00  Homo sapiens
  8j8r-assembly1_A  TM=1.670E-01  e=4.284E+00  Bos taurus
  9c6e-assembly1_A  TM=1.507E-01  e=4.027E+00  Bos taurus

Organism: NCBI:txid143950

pLDDT: mean 80.8, std 12.17, range [42.47, 94.31]

Foldseek 3Di:
DCPVVVVLVVVLVVVQVVAQKKWKKKKWWFKKWFQDPPDRDIDIDIDIDIDDTDMDGPPDDSVVVVVVNVVRRVVVVVVVPVVPDGIDTDDTDDMDMDIGHDDPDDDDQADDDPPVCCPPVVNLLQLQRQRDPDPCSVVSSVQCVVPPDNPPSNHPVSRPVVPVD

Mean predicted aligned error: 12.19 Å

Sequence (165 aa):
MSHVESIVLDKIQEGLNKQHGLKVNFILHCIHQRKISGAGTMEYKDTHFKTKNEIILKMTDRNKYYFRVKTKLTNEMQDFQVKQSQWCLKTIVALELCINKFIPLRGASYINLPKFIQLKHVVITCRLNVKNEDNKCFIWALLSALHPAERDPQRISKYKICEHV

Solvent-accessible surface area (backbone atoms only — not comparable to full-atom values): 9829 Å² total; per-residue (Å²): 145,54,70,69,58,51,53,52,52,50,53,52,47,57,50,50,74,76,33,83,27,33,33,36,34,42,38,39,35,33,35,32,32,29,75,48,92,87,74,86,46,77,45,77,43,85,46,76,50,72,55,70,78,42,79,45,43,86,87,52,62,61,67,65,46,52,51,52,53,51,54,50,54,54,49,54,54,50,52,47,38,67,71,42,79,69,42,41,84,70,43,78,75,48,78,46,79,48,79,41,84,46,76,76,80,79,81,69,53,54,73,87,69,57,67,80,53,56,69,37,70,70,40,78,62,45,42,60,59,38,60,43,93,58,97,50,52,67,58,46,23,50,44,30,62,76,60,66,56,95,70,70,57,39,45,54,80,78,46,58,78,67,72,82,118